Protein AF-A0A314ZTM0-F1 (afdb_monomer_lite)

Organism: NCBI:txid51203

Secondary structure (DSSP, 8-state):
-PPPPHHHHHHHHHHHHHHHHHHHHTT--S-HHHHHHHHHHHHHHHHHHH-GGGTGGG--HHHHHHHHHH-THHHHHHHHHTT-HHHHHHH-SS-HHHHHHHHHHHHHT-

Structure (mmCIF, N/CA/C/O backbone):
data_AF-A0A314ZTM0-F1
#
_entry.id   AF-A0A314ZTM0-F1
#
loop_
_atom_site.group_PDB
_atom_site.id
_atom_site.type_symbol
_atom_site.label_atom_id
_atom_site.label_alt_id
_atom_site.label_comp_id
_atom_site.label_asym_id
_atom_site.label_entity_id
_atom_site.label_seq_id
_atom_site.pdbx_PDB_ins_code
_atom_site.Cartn_x
_atom_site.Cartn_y
_atom_site.Cartn_z
_atom_site.occupancy
_atom_site.B_iso_or_equiv
_atom_site.auth_seq_id
_atom_site.auth_comp_id
_atom_site.auth_asym_id
_atom_site.auth_atom_id
_atom_site.pdbx_PDB_model_num
ATOM 1 N N . MET A 1 1 ? -18.804 -13.860 -11.214 1.00 49.44 1 MET A N 1
ATOM 2 C CA . MET A 1 1 ? -17.508 -13.270 -10.814 1.00 49.44 1 MET A CA 1
ATOM 3 C C . MET A 1 1 ? -17.728 -12.593 -9.469 1.00 49.44 1 MET A C 1
ATOM 5 O O . MET A 1 1 ? -18.666 -11.812 -9.384 1.00 49.44 1 MET A O 1
ATOM 9 N N . ALA A 1 2 ? -16.984 -12.949 -8.419 1.00 80.19 2 ALA A N 1
ATOM 10 C CA . ALA A 1 2 ? -17.135 -12.305 -7.111 1.00 80.19 2 ALA A CA 1
ATOM 11 C C . ALA A 1 2 ? -16.335 -10.994 -7.091 1.00 80.19 2 ALA A C 1
ATOM 13 O O . ALA A 1 2 ? -15.180 -10.976 -7.516 1.00 80.19 2 ALA A O 1
ATOM 14 N N . VAL A 1 3 ? -16.955 -9.905 -6.639 1.00 85.88 3 VAL A N 1
ATOM 15 C CA . VAL A 1 3 ? -16.266 -8.625 -6.422 1.00 85.88 3 VAL A CA 1
ATOM 16 C C . VAL A 1 3 ? -15.410 -8.771 -5.156 1.00 85.88 3 VAL A C 1
ATOM 18 O O . VAL A 1 3 ? -15.948 -9.205 -4.136 1.00 85.88 3 VAL A O 1
ATOM 21 N N . PRO A 1 4 ? -14.096 -8.477 -5.194 1.00 90.88 4 PRO A N 1
ATOM 22 C CA . PRO A 1 4 ? -13.244 -8.622 -4.019 1.00 90.88 4 PRO A CA 1
ATOM 23 C C . PRO A 1 4 ? -13.630 -7.609 -2.938 1.00 90.88 4 PRO A C 1
ATOM 25 O O . PRO A 1 4 ? -13.977 -6.468 -3.243 1.00 90.88 4 PRO A O 1
ATOM 28 N N . ASN A 1 5 ? -13.511 -8.010 -1.671 1.00 92.69 5 ASN A N 1
ATOM 29 C CA . ASN A 1 5 ? -13.602 -7.066 -0.560 1.00 92.69 5 ASN A CA 1
ATOM 30 C C . ASN A 1 5 ? -12.392 -6.108 -0.550 1.00 92.69 5 ASN A C 1
ATOM 32 O O . ASN A 1 5 ? -11.369 -6.334 -1.211 1.00 92.69 5 ASN A O 1
ATOM 36 N N . ARG A 1 6 ? -12.505 -5.025 0.224 1.00 95.00 6 ARG A N 1
ATOM 37 C CA . ARG A 1 6 ? -11.501 -3.954 0.285 1.00 95.00 6 ARG A CA 1
ATOM 38 C C . ARG A 1 6 ? -10.139 -4.460 0.773 1.00 95.00 6 ARG A C 1
ATOM 40 O O . ARG A 1 6 ? -9.119 -4.112 0.186 1.00 95.00 6 ARG A O 1
ATOM 47 N N . ALA A 1 7 ? -10.126 -5.349 1.768 1.00 96.06 7 ALA A N 1
ATOM 48 C CA . ALA A 1 7 ? -8.904 -5.980 2.269 1.00 96.06 7 ALA A CA 1
ATOM 49 C C . ALA A 1 7 ? -8.178 -6.796 1.182 1.00 96.06 7 ALA A C 1
ATOM 51 O O . ALA A 1 7 ? -6.965 -6.675 1.017 1.00 96.06 7 ALA A O 1
ATOM 52 N N . THR A 1 8 ? -8.910 -7.576 0.382 1.00 95.75 8 THR A N 1
ATOM 53 C CA . THR A 1 8 ? -8.332 -8.330 -0.743 1.00 95.75 8 THR A CA 1
ATOM 54 C C . THR A 1 8 ? -7.766 -7.382 -1.795 1.00 95.75 8 THR A C 1
ATOM 56 O O . THR A 1 8 ? -6.672 -7.613 -2.306 1.00 95.75 8 THR A O 1
ATOM 59 N N . LEU A 1 9 ? -8.471 -6.289 -2.100 1.00 96.56 9 LEU A N 1
ATOM 60 C CA . LEU A 1 9 ? -7.985 -5.297 -3.057 1.00 96.56 9 LEU A CA 1
ATOM 61 C C . LEU A 1 9 ? -6.691 -4.619 -2.576 1.00 96.56 9 LEU A C 1
ATOM 63 O O . LEU A 1 9 ? -5.767 -4.462 -3.374 1.00 96.56 9 LEU A O 1
ATOM 67 N N . ILE A 1 10 ? -6.588 -4.304 -1.280 1.00 97.81 10 ILE A N 1
ATOM 68 C CA . ILE A 1 10 ? -5.351 -3.813 -0.653 1.00 97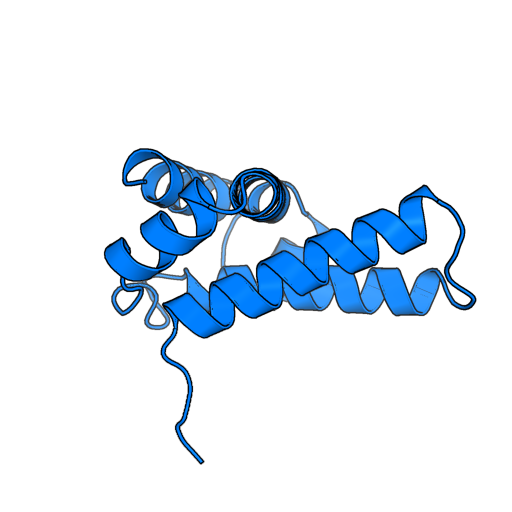.81 10 ILE A CA 1
ATOM 69 C C . ILE A 1 10 ? -4.217 -4.824 -0.858 1.00 97.81 10 ILE A C 1
ATOM 71 O O . ILE A 1 10 ? -3.166 -4.454 -1.372 1.00 97.81 10 ILE A O 1
ATOM 75 N N . VAL A 1 11 ? -4.425 -6.109 -0.552 1.00 97.94 11 VAL A N 1
ATOM 76 C CA . VAL A 1 11 ? -3.390 -7.149 -0.732 1.00 97.94 11 VAL A CA 1
ATOM 77 C C . VAL A 1 11 ? -2.903 -7.225 -2.182 1.00 97.94 11 VAL A C 1
ATOM 79 O O . VAL A 1 11 ? -1.696 -7.273 -2.430 1.00 97.94 11 VAL A O 1
ATOM 82 N N . LEU A 1 12 ? -3.822 -7.189 -3.151 1.00 97.62 12 LEU A N 1
ATOM 83 C CA . LEU A 1 12 ? -3.474 -7.213 -4.575 1.00 97.62 12 LEU A CA 1
ATOM 84 C C . LEU A 1 12 ? -2.633 -5.993 -4.975 1.00 97.62 12 LEU A C 1
ATOM 86 O O . LEU A 1 12 ? -1.663 -6.127 -5.722 1.00 97.62 12 LEU A O 1
ATOM 90 N N . LYS A 1 13 ? -2.975 -4.813 -4.454 1.00 98.25 13 LYS A N 1
ATOM 91 C CA . LYS A 1 13 ? -2.241 -3.570 -4.703 1.00 98.25 13 LYS A CA 1
ATOM 92 C C . LYS A 1 13 ? -0.861 -3.561 -4.050 1.00 98.25 13 LYS A C 1
ATOM 94 O O . LYS A 1 13 ? 0.107 -3.206 -4.717 1.00 98.25 13 LYS A O 1
ATOM 99 N N . LEU A 1 14 ? -0.739 -4.046 -2.817 1.00 98.50 14 LEU A N 1
ATOM 100 C CA . LEU A 1 14 ? 0.545 -4.195 -2.125 1.00 98.50 14 LEU A CA 1
ATOM 101 C C . LEU A 1 14 ? 1.483 -5.159 -2.863 1.00 98.50 14 LEU A C 1
ATOM 103 O O . LEU A 1 14 ? 2.660 -4.857 -3.047 1.00 98.50 14 LEU A O 1
ATOM 107 N N . LYS A 1 15 ? 0.964 -6.280 -3.382 1.00 98.38 15 LYS A N 1
ATOM 108 C CA . LYS A 1 15 ? 1.755 -7.170 -4.245 1.00 98.38 15 LYS A CA 1
ATOM 109 C C . LYS A 1 15 ? 2.231 -6.459 -5.513 1.00 98.38 15 LYS A C 1
ATOM 111 O O . LYS A 1 15 ? 3.378 -6.631 -5.920 1.00 98.38 15 LYS A O 1
ATOM 116 N N . ALA A 1 16 ? 1.365 -5.656 -6.123 1.00 98.19 16 ALA A N 1
ATOM 117 C CA . ALA A 1 16 ? 1.685 -4.911 -7.332 1.00 98.19 16 ALA A CA 1
ATOM 118 C C . ALA A 1 16 ? 2.742 -3.811 -7.087 1.00 98.19 16 ALA A C 1
ATOM 120 O O . ALA A 1 16 ? 3.587 -3.585 -7.956 1.00 98.19 16 ALA A O 1
ATOM 121 N N . ILE A 1 17 ? 2.725 -3.168 -5.913 1.00 98.38 17 ILE A N 1
ATOM 122 C CA . ILE A 1 17 ? 3.771 -2.248 -5.435 1.00 98.38 17 ILE A CA 1
ATOM 123 C C . ILE A 1 17 ? 5.101 -2.992 -5.314 1.00 98.38 17 ILE A C 1
ATOM 125 O O . ILE A 1 17 ? 6.081 -2.598 -5.947 1.00 98.38 17 ILE A O 1
ATOM 129 N N . TRP A 1 18 ? 5.121 -4.108 -4.578 1.00 98.12 18 TRP A N 1
ATOM 130 C CA . TRP A 1 18 ? 6.329 -4.911 -4.380 1.00 98.12 18 TRP A CA 1
ATOM 131 C C . TRP A 1 18 ? 6.950 -5.354 -5.711 1.00 98.12 18 TRP A C 1
ATOM 133 O O . TRP A 1 18 ? 8.144 -5.169 -5.947 1.00 98.12 18 TRP A O 1
ATOM 143 N N . ASP A 1 19 ? 6.128 -5.871 -6.627 1.00 97.56 19 ASP A N 1
ATOM 144 C CA . ASP A 1 19 ? 6.571 -6.325 -7.945 1.00 97.56 19 ASP A CA 1
ATOM 145 C C . ASP A 1 19 ? 7.188 -5.206 -8.787 1.00 97.56 19 ASP A C 1
ATOM 147 O O . ASP A 1 19 ? 8.188 -5.425 -9.476 1.00 97.56 19 ASP A O 1
ATOM 151 N N . ARG A 1 20 ? 6.592 -4.009 -8.753 1.00 96.69 20 ARG A N 1
ATOM 152 C CA . ARG A 1 20 ? 7.106 -2.845 -9.483 1.00 96.69 20 ARG A CA 1
ATOM 153 C C . ARG A 1 20 ? 8.397 -2.334 -8.883 1.00 96.69 20 ARG A C 1
ATOM 155 O O . ARG A 1 20 ? 9.359 -2.167 -9.628 1.00 96.69 20 ARG A O 1
ATOM 162 N N . ASN A 1 21 ? 8.447 -2.180 -7.562 1.00 95.75 21 ASN A N 1
ATOM 163 C CA . ASN A 1 21 ? 9.665 -1.805 -6.852 1.00 95.75 21 ASN A CA 1
ATOM 164 C C . ASN A 1 21 ? 10.803 -2.775 -7.175 1.00 95.75 21 ASN A C 1
ATOM 166 O O . ASN A 1 21 ? 11.900 -2.339 -7.511 1.00 95.75 21 ASN A O 1
ATOM 170 N N . ASN A 1 22 ? 10.528 -4.081 -7.182 1.00 95.69 22 ASN A N 1
ATOM 171 C CA . ASN A 1 22 ? 11.515 -5.095 -7.531 1.00 95.69 22 ASN A CA 1
ATOM 172 C C . ASN A 1 22 ? 11.985 -4.999 -8.998 1.00 95.69 22 ASN A C 1
ATOM 174 O O . ASN A 1 22 ? 13.174 -5.139 -9.280 1.00 95.69 22 ASN A O 1
ATOM 178 N N . ARG A 1 23 ? 11.084 -4.733 -9.957 1.00 95.75 23 ARG A N 1
ATOM 179 C CA . ARG A 1 23 ? 11.478 -4.538 -11.367 1.00 95.75 23 ARG A CA 1
ATOM 180 C C . ARG A 1 23 ? 12.291 -3.263 -11.580 1.00 95.75 23 ARG A C 1
ATOM 182 O O . ARG A 1 23 ? 13.254 -3.294 -12.348 1.00 95.75 23 ARG A O 1
ATOM 189 N N . ILE A 1 24 ? 11.912 -2.168 -10.923 1.00 94.31 24 ILE A N 1
ATOM 190 C CA . ILE A 1 24 ? 12.606 -0.878 -11.005 1.00 94.31 24 ILE A CA 1
ATOM 191 C C . ILE A 1 24 ? 13.999 -0.995 -10.375 1.00 94.31 24 ILE A C 1
ATOM 193 O O . ILE A 1 24 ? 14.989 -0.681 -11.037 1.00 94.31 24 ILE A O 1
ATOM 197 N N . SER A 1 25 ? 14.099 -1.512 -9.146 1.00 93.50 25 SER A N 1
ATOM 198 C CA . SER A 1 25 ? 15.367 -1.608 -8.410 1.00 93.50 25 SER A CA 1
ATOM 199 C C . SER A 1 25 ? 16.384 -2.511 -9.108 1.00 93.50 25 SER A C 1
ATOM 201 O O . SER A 1 25 ? 17.569 -2.187 -9.168 1.00 93.50 25 SER A O 1
ATOM 203 N N . GLN A 1 26 ? 15.921 -3.603 -9.719 1.00 94.06 26 GLN A N 1
ATOM 204 C CA . GLN A 1 26 ? 16.775 -4.528 -10.464 1.00 94.06 26 GLN A CA 1
ATOM 205 C C . GLN A 1 26 ? 17.040 -4.092 -11.913 1.00 94.06 26 GLN A C 1
ATOM 207 O O . GLN A 1 26 ? 17.687 -4.834 -12.651 1.00 94.06 26 GLN A O 1
ATOM 212 N N . ARG A 1 27 ? 16.535 -2.926 -12.349 1.00 88.88 27 ARG A N 1
ATOM 213 C CA . ARG A 1 27 ? 16.616 -2.439 -13.742 1.00 88.88 27 ARG A CA 1
ATOM 214 C C . ARG A 1 27 ? 16.110 -3.462 -14.770 1.00 88.88 27 ARG A C 1
ATOM 216 O O . ARG A 1 27 ? 16.629 -3.559 -15.877 1.00 88.88 27 ARG A O 1
ATOM 223 N N . LYS A 1 28 ? 15.084 -4.230 -14.396 1.00 91.31 28 LYS A N 1
ATOM 224 C CA . LYS A 1 28 ? 14.448 -5.259 -15.240 1.00 91.31 28 LYS A CA 1
ATOM 225 C C . LYS A 1 28 ? 13.211 -4.749 -15.981 1.00 91.31 28 LYS A C 1
ATOM 227 O O . LYS A 1 28 ? 12.549 -5.523 -16.665 1.00 91.31 28 LYS A O 1
ATOM 232 N N . SER A 1 29 ? 12.870 -3.471 -15.827 1.00 87.75 29 SER A N 1
ATOM 233 C CA . SER A 1 29 ? 11.788 -2.840 -16.582 1.00 87.75 29 SER A CA 1
ATOM 234 C C . SER A 1 29 ? 12.288 -2.285 -17.915 1.00 87.75 29 SER A C 1
ATOM 236 O O . SER A 1 29 ? 13.281 -1.562 -17.953 1.00 87.75 29 SER A O 1
ATOM 238 N N . TYR A 1 30 ? 11.544 -2.555 -18.990 1.00 85.88 30 TYR A N 1
ATOM 239 C CA . TYR A 1 30 ? 11.746 -1.944 -20.309 1.00 85.88 30 TYR A CA 1
ATOM 240 C C . TYR A 1 30 ? 11.211 -0.503 -20.400 1.00 85.88 30 TYR A C 1
ATOM 242 O O . TYR A 1 30 ? 11.477 0.187 -21.378 1.00 85.88 30 TYR A O 1
ATOM 250 N N . GLY A 1 31 ? 10.459 -0.043 -19.394 1.00 92.50 31 GLY A N 1
ATOM 251 C CA . GLY A 1 31 ? 9.851 1.285 -19.348 1.00 92.50 31 GLY A CA 1
ATOM 252 C C . GLY A 1 31 ? 9.774 1.794 -17.914 1.00 92.50 31 GLY A C 1
ATOM 253 O O . GLY A 1 31 ? 8.731 1.685 -17.270 1.00 92.50 31 GLY A O 1
ATOM 254 N N . ILE A 1 32 ? 10.891 2.322 -17.405 1.00 91.56 32 ILE A N 1
ATOM 255 C CA . ILE A 1 32 ? 11.007 2.788 -16.013 1.00 91.56 32 ILE A CA 1
ATOM 256 C C . ILE A 1 32 ? 9.992 3.892 -15.719 1.00 91.56 32 ILE A C 1
ATOM 258 O O . ILE A 1 32 ? 9.285 3.801 -14.725 1.00 91.56 32 ILE A O 1
ATOM 262 N N . GLU A 1 33 ? 9.858 4.880 -16.602 1.00 93.06 33 GLU A N 1
ATOM 263 C CA . GLU A 1 33 ? 8.914 5.990 -16.423 1.00 93.06 33 GLU A CA 1
ATOM 264 C C . GLU A 1 33 ? 7.462 5.500 -16.298 1.00 93.06 33 GLU A C 1
ATOM 266 O O . GLU A 1 33 ? 6.727 5.908 -15.398 1.00 93.06 33 GLU A O 1
ATOM 271 N N . TRP A 1 34 ? 7.064 4.551 -17.152 1.00 93.94 34 TRP A N 1
ATOM 272 C CA . TRP A 1 34 ? 5.737 3.946 -17.087 1.00 93.94 34 TRP A CA 1
ATOM 273 C C . TRP A 1 34 ? 5.530 3.159 -15.788 1.00 93.94 34 TRP A C 1
ATOM 275 O O . TRP A 1 34 ? 4.479 3.292 -15.158 1.00 93.94 34 TRP A O 1
ATOM 285 N N . GLU A 1 35 ? 6.520 2.367 -15.360 1.00 94.62 35 GLU A N 1
ATOM 286 C CA . GLU A 1 35 ? 6.445 1.631 -14.092 1.00 94.62 35 GLU A CA 1
ATOM 287 C C . GLU A 1 35 ? 6.361 2.576 -12.891 1.00 94.62 35 GLU A C 1
ATOM 289 O O . GLU A 1 35 ? 5.512 2.358 -12.029 1.00 94.62 35 GLU A O 1
ATOM 294 N N . SER A 1 36 ? 7.158 3.648 -12.852 1.00 94.56 36 SER A N 1
ATOM 295 C CA . SER A 1 36 ? 7.104 4.665 -11.796 1.00 94.56 36 SER A CA 1
ATOM 296 C C . SER A 1 36 ? 5.738 5.354 -11.753 1.00 94.56 36 SER A C 1
ATOM 298 O O . SER A 1 36 ? 5.120 5.457 -10.695 1.00 94.56 36 SER A O 1
ATOM 300 N N . GLY A 1 37 ? 5.181 5.725 -12.910 1.00 96.19 37 GLY A N 1
ATOM 301 C CA . GLY A 1 37 ? 3.844 6.318 -12.985 1.00 96.19 37 GLY A CA 1
ATOM 302 C C . GLY A 1 37 ? 2.723 5.374 -12.521 1.00 96.19 37 GLY A C 1
ATOM 303 O O . GLY A 1 3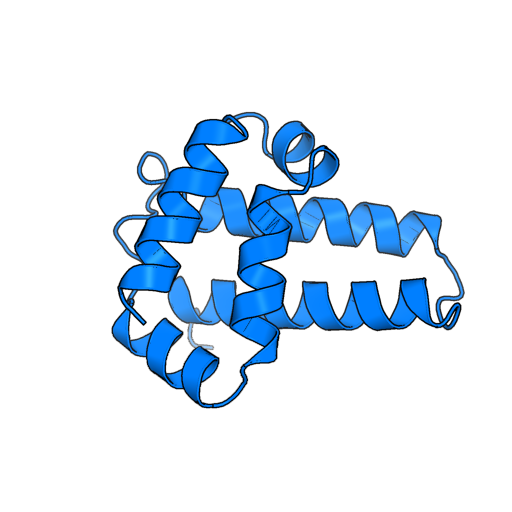7 ? 1.715 5.831 -11.957 1.00 96.19 37 GLY A O 1
ATOM 304 N N . LYS A 1 38 ? 2.880 4.058 -12.739 1.00 96.81 38 LYS A N 1
ATOM 305 C CA . LYS A 1 38 ? 1.975 3.023 -12.209 1.00 96.81 38 LYS A CA 1
ATOM 306 C C . LYS A 1 38 ? 2.171 2.803 -10.716 1.00 96.81 38 LYS A C 1
ATOM 308 O O . LYS A 1 38 ? 1.172 2.702 -10.016 1.00 96.81 38 LYS A O 1
ATOM 313 N N . LEU A 1 39 ? 3.409 2.793 -10.239 1.00 97.44 39 LEU A N 1
ATOM 314 C CA . LEU A 1 39 ? 3.737 2.678 -8.825 1.00 97.44 39 LEU A CA 1
ATOM 315 C C . LEU A 1 39 ? 3.096 3.818 -8.018 1.00 97.44 39 LEU A C 1
ATOM 317 O O . LEU A 1 39 ? 2.358 3.544 -7.077 1.00 97.44 39 LEU A O 1
ATOM 321 N N . ALA A 1 40 ? 3.246 5.068 -8.468 1.00 97.75 40 ALA A N 1
ATOM 322 C CA . ALA A 1 40 ? 2.563 6.222 -7.879 1.00 97.75 40 ALA A CA 1
ATOM 323 C C . ALA A 1 40 ? 1.034 6.047 -7.853 1.00 97.75 40 ALA A C 1
ATOM 325 O O . ALA A 1 40 ? 0.364 6.413 -6.889 1.00 97.75 40 ALA A O 1
ATOM 326 N N . LYS A 1 41 ? 0.455 5.453 -8.909 1.00 98.12 41 LYS A N 1
ATOM 327 C CA . LYS A 1 41 ? -0.984 5.153 -8.949 1.00 98.12 41 LYS A CA 1
ATOM 328 C C . LYS A 1 41 ? -1.374 4.099 -7.912 1.00 98.12 41 LYS A C 1
ATOM 330 O O . LYS A 1 41 ? -2.407 4.257 -7.277 1.00 98.12 41 LYS A O 1
ATOM 335 N N . ASP A 1 42 ? -0.591 3.040 -7.745 1.00 98.50 42 ASP A N 1
ATOM 336 C CA . ASP A 1 42 ? -0.917 2.007 -6.763 1.00 98.50 42 ASP A CA 1
ATOM 337 C C . ASP A 1 42 ? -0.782 2.515 -5.325 1.00 98.50 42 ASP A C 1
ATOM 339 O O . ASP A 1 42 ? -1.616 2.156 -4.497 1.00 98.50 42 ASP A O 1
ATOM 343 N N . TYR A 1 43 ? 0.180 3.401 -5.041 1.00 98.50 43 TYR A N 1
ATOM 344 C CA . TYR A 1 43 ? 0.231 4.107 -3.759 1.00 98.50 43 TYR A CA 1
ATOM 345 C C . TYR A 1 43 ? -1.038 4.932 -3.521 1.00 98.50 43 TYR A C 1
ATOM 347 O O . TYR A 1 43 ? -1.686 4.765 -2.489 1.00 98.50 43 TYR A O 1
ATOM 355 N N . ALA A 1 44 ? -1.454 5.741 -4.500 1.00 98.44 44 ALA A N 1
ATOM 356 C CA . ALA A 1 44 ? -2.689 6.518 -4.404 1.00 98.44 44 ALA A CA 1
ATOM 357 C C . ALA A 1 44 ? -3.939 5.635 -4.226 1.00 98.44 44 ALA A C 1
ATOM 359 O O . ALA A 1 44 ? -4.827 5.968 -3.442 1.00 98.44 44 ALA A O 1
ATOM 360 N N . ASP A 1 45 ? -3.999 4.488 -4.909 1.00 98.25 45 ASP A N 1
ATOM 361 C CA . ASP A 1 45 ? -5.095 3.529 -4.767 1.00 98.25 45 ASP A CA 1
ATOM 362 C C . ASP A 1 45 ? -5.137 2.940 -3.341 1.00 98.25 45 ASP A C 1
ATOM 364 O O . ASP A 1 45 ? -6.222 2.805 -2.781 1.00 98.25 45 ASP A O 1
ATOM 368 N N . ILE A 1 46 ? -3.991 2.626 -2.715 1.00 98.44 46 ILE A N 1
ATOM 369 C CA . ILE A 1 46 ? -3.962 2.196 -1.303 1.00 98.44 46 ILE A CA 1
ATOM 370 C C . ILE A 1 46 ? -4.463 3.311 -0.384 1.00 98.44 46 ILE A C 1
ATOM 372 O O . ILE A 1 46 ? -5.308 3.035 0.466 1.00 98.44 46 ILE A O 1
ATOM 376 N N . LEU A 1 47 ? -3.995 4.552 -0.567 1.00 98.38 47 LEU A N 1
ATOM 377 C CA . LEU A 1 47 ? -4.444 5.697 0.236 1.00 98.38 47 LEU A CA 1
ATOM 378 C C . LEU A 1 47 ? -5.966 5.872 0.157 1.00 98.38 47 LEU A C 1
ATOM 380 O O . LEU A 1 47 ? -6.621 6.010 1.186 1.00 98.38 47 LEU A O 1
ATOM 384 N N . ALA A 1 48 ? -6.547 5.759 -1.040 1.00 97.75 48 ALA A N 1
ATOM 385 C CA . ALA A 1 48 ? -7.995 5.792 -1.236 1.00 97.75 48 ALA A CA 1
ATOM 386 C C . ALA A 1 48 ? -8.728 4.640 -0.525 1.00 97.75 48 ALA A C 1
ATOM 388 O O . ALA A 1 48 ? -9.841 4.814 -0.023 1.00 97.75 48 ALA A O 1
ATOM 389 N N . LEU A 1 49 ? -8.119 3.451 -0.477 1.00 97.56 49 LEU A N 1
ATOM 390 C CA . LEU A 1 49 ? -8.706 2.277 0.170 1.00 97.56 49 LEU A CA 1
ATOM 391 C C . LEU A 1 49 ? -8.652 2.355 1.699 1.00 97.56 49 LEU A C 1
ATOM 393 O O . LEU A 1 49 ? -9.539 1.803 2.342 1.00 97.56 49 LEU A O 1
ATOM 397 N N . ILE A 1 50 ? -7.668 3.032 2.287 1.00 97.00 50 ILE A N 1
ATOM 398 C CA . ILE A 1 50 ? -7.540 3.162 3.750 1.00 97.00 50 ILE A CA 1
ATOM 399 C C . ILE A 1 50 ? -8.110 4.475 4.300 1.00 97.00 50 ILE A C 1
ATOM 401 O O . ILE A 1 50 ? -8.197 4.646 5.512 1.00 97.00 50 ILE A O 1
ATOM 405 N N . ASP A 1 51 ? -8.517 5.404 3.435 1.00 96.69 51 ASP A N 1
ATOM 406 C CA . ASP A 1 51 ? -9.097 6.677 3.849 1.00 96.69 51 ASP A CA 1
ATOM 407 C C . ASP A 1 51 ? -10.443 6.484 4.563 1.00 96.69 51 ASP A C 1
ATOM 409 O O . ASP A 1 51 ? -11.448 6.098 3.958 1.00 96.69 51 ASP A O 1
ATOM 413 N N . LEU A 1 52 ? -10.473 6.807 5.857 1.00 92.75 52 LEU A N 1
ATOM 414 C CA . LEU A 1 52 ? -11.648 6.686 6.721 1.00 92.75 52 LEU A CA 1
ATOM 415 C C . LEU A 1 52 ? -12.838 7.527 6.232 1.00 92.75 52 LEU A C 1
ATOM 417 O O . LEU A 1 52 ? -13.983 7.122 6.426 1.00 92.75 52 LEU A O 1
ATOM 421 N N . ASN A 1 53 ? -12.585 8.644 5.540 1.00 93.88 53 ASN A N 1
ATOM 422 C CA . ASN A 1 53 ? -13.634 9.483 4.954 1.00 93.88 53 ASN A CA 1
ATOM 423 C C . ASN A 1 53 ? -14.198 8.903 3.646 1.00 93.88 53 ASN A C 1
ATOM 425 O O . ASN A 1 53 ? -15.237 9.353 3.170 1.00 93.88 53 ASN A O 1
ATOM 429 N N . ASN A 1 54 ? -13.527 7.907 3.058 1.00 92.19 54 ASN A N 1
ATOM 430 C CA . ASN A 1 54 ? -13.870 7.297 1.771 1.00 92.19 54 ASN A CA 1
ATOM 431 C C . ASN A 1 54 ? -14.003 5.760 1.879 1.00 92.19 54 ASN A C 1
ATOM 433 O O . ASN A 1 54 ? -13.598 5.003 0.989 1.00 92.19 54 ASN A O 1
ATOM 437 N N . GLY A 1 55 ? -14.600 5.283 2.977 1.00 86.94 55 GLY A N 1
ATOM 438 C CA . GLY A 1 55 ? -14.931 3.866 3.193 1.00 86.94 55 GLY A CA 1
ATOM 439 C C . GLY A 1 55 ? -13.790 3.009 3.752 1.00 86.94 55 GLY A C 1
ATOM 440 O O . GLY A 1 55 ? -13.878 1.785 3.730 1.00 86.94 55 GLY A O 1
ATOM 441 N N . GLY A 1 56 ? -12.712 3.617 4.254 1.00 90.81 56 GLY A N 1
ATOM 442 C CA . GLY A 1 56 ? -11.602 2.907 4.904 1.00 90.81 56 GLY A CA 1
ATOM 443 C C . GLY A 1 56 ? -12.012 2.116 6.150 1.00 90.81 56 GLY A C 1
ATOM 444 O O . GLY A 1 56 ? -11.339 1.158 6.513 1.00 90.81 56 GLY A O 1
ATOM 445 N N . ASN A 1 57 ? -13.158 2.445 6.755 1.00 90.88 57 ASN A N 1
ATOM 446 C CA . ASN A 1 57 ? -13.738 1.674 7.859 1.00 90.88 57 ASN A CA 1
ATOM 447 C C . ASN A 1 57 ? -14.179 0.254 7.446 1.00 90.88 57 ASN A C 1
ATOM 449 O O . ASN A 1 57 ? -14.295 -0.613 8.307 1.00 90.88 57 ASN A O 1
ATOM 453 N 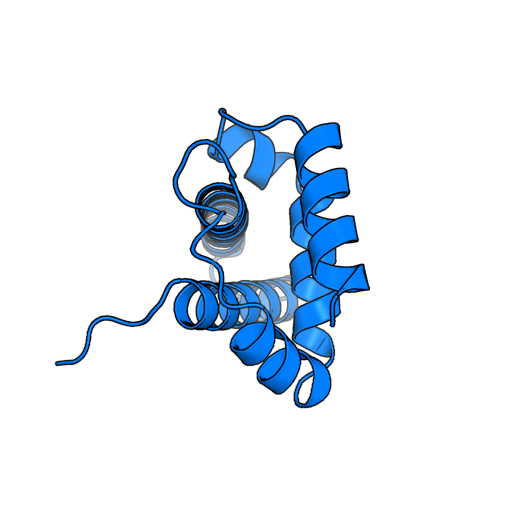N . ASP A 1 58 ? -14.369 -0.010 6.147 1.00 92.56 58 ASP A N 1
ATOM 454 C CA . ASP A 1 58 ? -14.776 -1.324 5.621 1.00 92.56 58 ASP A CA 1
ATOM 455 C C . ASP A 1 58 ? -13.583 -2.281 5.416 1.00 92.56 58 ASP A C 1
ATOM 457 O O . ASP A 1 58 ? -13.702 -3.341 4.792 1.00 92.56 58 ASP A O 1
ATOM 461 N N . VAL A 1 59 ? -12.388 -1.898 5.872 1.00 95.06 59 VAL A N 1
ATOM 462 C CA . VAL A 1 59 ? -11.190 -2.731 5.767 1.00 95.06 59 VAL A CA 1
ATOM 463 C C . VAL A 1 59 ? -11.231 -3.840 6.819 1.00 95.06 59 VAL A C 1
ATOM 465 O O . VAL A 1 59 ? -11.028 -3.621 8.011 1.00 95.06 59 VAL A O 1
ATOM 468 N N . GLU A 1 60 ? -11.434 -5.073 6.360 1.00 95.69 60 GLU A N 1
ATOM 469 C CA . GLU A 1 60 ? -11.398 -6.267 7.207 1.00 95.69 60 GLU A CA 1
ATOM 470 C C . GLU A 1 60 ? -9.960 -6.596 7.657 1.00 95.69 60 GLU A C 1
ATOM 472 O O . GLU A 1 60 ? -9.207 -7.290 6.965 1.00 95.69 60 GLU A O 1
ATOM 477 N N . ILE A 1 61 ? -9.579 -6.118 8.846 1.00 95.31 61 ILE A N 1
ATOM 478 C CA . ILE A 1 61 ? -8.233 -6.303 9.420 1.00 95.31 61 ILE A CA 1
ATOM 479 C C . ILE A 1 61 ? -7.855 -7.783 9.568 1.00 95.31 61 ILE A C 1
ATOM 481 O O . ILE A 1 61 ? -6.709 -8.146 9.321 1.00 95.31 61 ILE A O 1
ATOM 485 N N . SER A 1 62 ? -8.805 -8.665 9.888 1.00 95.12 62 SER A N 1
ATOM 486 C CA . SER A 1 62 ? -8.556 -10.112 10.000 1.00 95.12 62 SER A CA 1
ATOM 487 C C . SER A 1 62 ? -8.061 -10.730 8.685 1.00 95.12 62 SER A C 1
ATOM 489 O O . SER A 1 62 ? -7.168 -11.582 8.686 1.00 95.12 62 SER A O 1
ATOM 491 N N . VAL A 1 63 ? -8.598 -10.272 7.549 1.00 95.38 63 VAL A N 1
ATOM 492 C CA . VAL A 1 63 ? -8.179 -10.707 6.213 1.00 95.38 63 VAL A CA 1
ATOM 493 C C . VAL A 1 63 ? -6.788 -10.163 5.897 1.00 95.38 63 VAL A C 1
ATOM 495 O O . VAL A 1 63 ? -5.924 -10.934 5.475 1.00 95.38 63 VAL A O 1
ATOM 498 N N . LEU A 1 64 ? -6.543 -8.869 6.145 1.00 95.88 64 LEU A N 1
ATOM 499 C CA . LEU A 1 64 ? -5.214 -8.274 5.962 1.00 95.88 64 LEU A CA 1
ATOM 500 C C . LEU A 1 64 ? -4.159 -8.996 6.798 1.00 95.88 64 LEU A C 1
ATOM 502 O O . LEU A 1 64 ? -3.117 -9.381 6.266 1.00 95.88 64 LEU A O 1
ATOM 506 N N . GLY A 1 65 ? -4.450 -9.239 8.076 1.00 96.25 65 GLY A N 1
ATOM 50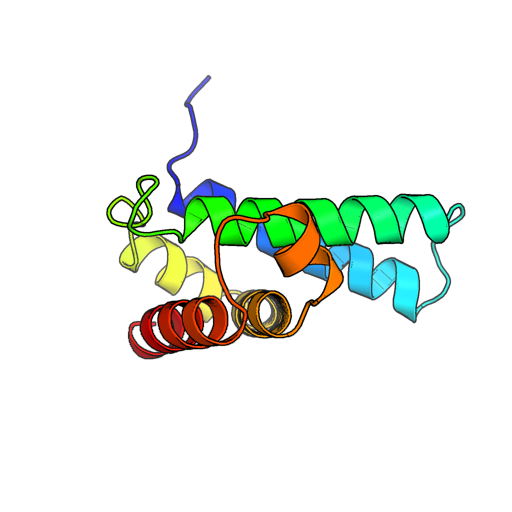7 C CA . GLY A 1 65 ? -3.504 -9.847 8.994 1.00 96.25 65 GLY A CA 1
ATOM 508 C C . GLY A 1 65 ? -3.131 -11.272 8.613 1.00 96.25 65 GLY A C 1
ATOM 509 O O . GLY A 1 65 ? -1.950 -11.617 8.614 1.00 96.25 65 GLY A O 1
ATOM 510 N N . LYS A 1 66 ? -4.100 -12.073 8.150 1.00 96.94 66 LYS A N 1
ATOM 511 C CA . LYS A 1 66 ? -3.825 -13.407 7.598 1.00 96.94 66 LYS A CA 1
ATOM 512 C C . LYS A 1 66 ? -2.793 -13.353 6.467 1.00 96.94 66 LYS A C 1
ATOM 514 O O . LYS A 1 66 ? -1.829 -14.122 6.478 1.00 96.94 66 LYS A O 1
ATOM 519 N N . PHE A 1 67 ? -2.977 -12.463 5.491 1.00 97.12 67 PHE A N 1
ATOM 520 C CA . PHE A 1 67 ? -2.061 -12.363 4.353 1.00 97.12 67 PHE A CA 1
ATOM 521 C C . PHE A 1 67 ? -0.710 -11.770 4.744 1.00 97.12 67 PHE A C 1
ATOM 523 O O . PHE A 1 67 ? 0.312 -12.309 4.335 1.00 97.12 67 PHE A O 1
ATOM 530 N N . MET A 1 68 ? -0.677 -10.715 5.555 1.00 96.38 68 MET A N 1
ATOM 531 C CA . MET A 1 68 ? 0.570 -10.057 5.957 1.00 96.38 68 MET A CA 1
ATOM 532 C C . MET A 1 68 ? 1.440 -10.920 6.876 1.00 96.38 68 MET A C 1
ATOM 534 O O . MET A 1 68 ? 2.663 -10.853 6.784 1.00 96.38 68 MET A O 1
ATOM 538 N N . ASN A 1 69 ? 0.838 -11.763 7.719 1.00 95.19 69 ASN A N 1
ATOM 539 C CA . ASN A 1 69 ? 1.585 -12.726 8.533 1.00 95.19 69 ASN A CA 1
ATOM 540 C C . ASN A 1 69 ? 2.100 -13.910 7.697 1.00 95.19 69 ASN A C 1
ATOM 542 O O . ASN A 1 69 ? 3.132 -14.488 8.022 1.00 95.19 69 ASN A O 1
ATOM 546 N N . THR A 1 70 ? 1.424 -14.239 6.590 1.00 97.38 70 THR A N 1
ATOM 547 C CA . THR A 1 70 ? 1.899 -15.251 5.628 1.00 97.38 70 THR A CA 1
ATOM 548 C C . THR A 1 70 ? 2.984 -14.693 4.697 1.00 97.38 70 THR A C 1
ATOM 550 O O . THR A 1 70 ? 3.913 -15.404 4.320 1.00 97.38 70 THR A O 1
ATOM 553 N N . TYR A 1 71 ? 2.874 -13.418 4.321 1.00 97.50 71 TYR A N 1
ATOM 554 C CA . TYR A 1 71 ? 3.713 -12.752 3.328 1.00 97.50 71 TYR A CA 1
ATOM 555 C C . TYR A 1 71 ? 4.256 -11.422 3.887 1.00 97.50 71 TYR A C 1
ATOM 557 O O . TYR A 1 71 ? 3.677 -10.363 3.624 1.00 97.50 71 TYR A O 1
ATOM 565 N N . PRO A 1 72 ? 5.382 -11.446 4.631 1.00 95.50 72 PRO A N 1
ATOM 566 C CA . PRO A 1 72 ? 5.897 -10.272 5.347 1.00 95.50 72 PRO A CA 1
ATOM 567 C C . PRO A 1 72 ? 6.176 -9.043 4.471 1.00 95.50 72 PRO A C 1
ATOM 569 O O . PRO A 1 72 ? 5.973 -7.917 4.920 1.00 95.50 72 PRO A O 1
ATOM 572 N N . PHE A 1 73 ? 6.537 -9.242 3.196 1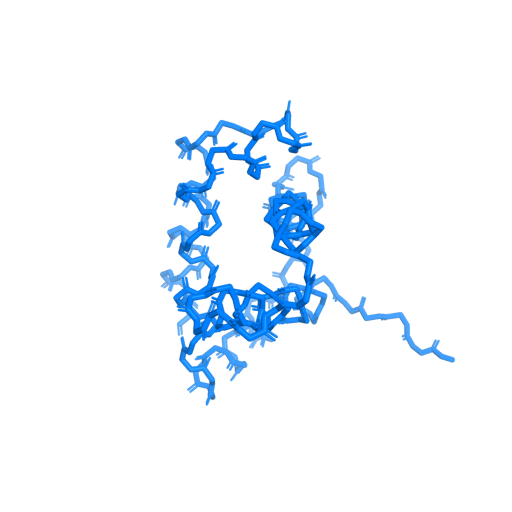.00 96.94 73 PHE A N 1
ATOM 573 C CA . PHE A 1 73 ? 6.779 -8.149 2.242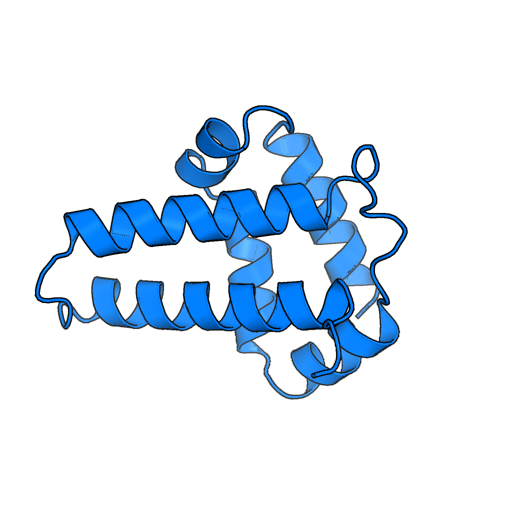 1.00 96.94 73 PHE A CA 1
ATOM 574 C C . PHE A 1 73 ? 5.558 -7.231 2.043 1.00 96.94 73 PHE A C 1
ATOM 576 O O . PHE A 1 73 ? 5.694 -6.096 1.583 1.00 96.94 73 PHE A O 1
ATOM 583 N N . LEU A 1 74 ? 4.349 -7.703 2.370 1.00 98.06 74 LEU A N 1
ATOM 584 C CA . LEU A 1 74 ? 3.139 -6.886 2.320 1.00 98.06 74 LEU A CA 1
ATOM 585 C C . LEU A 1 74 ? 3.146 -5.797 3.402 1.00 98.06 74 LEU A C 1
ATOM 587 O O . LEU A 1 74 ? 2.668 -4.699 3.128 1.00 98.06 74 LEU A O 1
ATOM 591 N N . LYS A 1 75 ? 3.712 -6.061 4.593 1.00 96.81 75 LYS A N 1
ATOM 592 C CA . LYS A 1 75 ? 3.852 -5.044 5.653 1.00 96.81 75 LYS A CA 1
ATOM 593 C C . LYS A 1 75 ? 4.814 -3.941 5.209 1.00 96.81 75 LYS A C 1
ATOM 595 O O . LYS A 1 75 ? 4.490 -2.766 5.329 1.00 96.81 75 LYS A O 1
ATOM 600 N N . GLU A 1 76 ? 5.944 -4.325 4.615 1.00 96.00 76 GLU A N 1
ATOM 601 C CA . GLU A 1 76 ? 6.932 -3.390 4.054 1.00 96.00 76 GLU A CA 1
ATOM 602 C C . GLU A 1 76 ? 6.330 -2.535 2.931 1.00 96.00 76 GLU A C 1
ATOM 604 O O . GLU A 1 76 ? 6.483 -1.317 2.917 1.00 96.00 76 GLU A O 1
ATOM 609 N N . SER A 1 77 ? 5.572 -3.164 2.027 1.00 98.19 77 SER A N 1
ATOM 610 C CA . SER A 1 77 ? 4.898 -2.456 0.932 1.00 98.19 77 SER A CA 1
ATOM 611 C C . SER A 1 77 ? 3.823 -1.493 1.436 1.00 98.19 77 SER A C 1
ATOM 613 O O . SER A 1 77 ? 3.573 -0.474 0.802 1.00 98.19 77 SER A O 1
ATOM 615 N N . LEU A 1 78 ? 3.158 -1.810 2.554 1.00 97.94 78 LEU A N 1
ATOM 616 C CA . LEU A 1 78 ? 2.172 -0.916 3.157 1.00 97.94 78 LEU A CA 1
ATOM 617 C C . LEU A 1 78 ? 2.859 0.266 3.844 1.00 97.94 78 LEU A C 1
ATOM 619 O O . LEU A 1 78 ? 2.400 1.393 3.692 1.00 97.94 78 LEU A O 1
ATOM 623 N N . ALA A 1 79 ? 3.967 0.029 4.550 1.00 96.62 79 ALA A N 1
ATOM 624 C CA . ALA A 1 79 ? 4.756 1.095 5.160 1.00 96.62 79 ALA A CA 1
ATOM 625 C C . ALA A 1 79 ? 5.235 2.111 4.109 1.00 96.62 79 ALA A C 1
ATOM 627 O O . ALA A 1 79 ? 5.048 3.313 4.296 1.00 96.62 79 ALA A O 1
ATOM 628 N N . SER A 1 80 ? 5.727 1.637 2.956 1.00 96.75 80 SER A N 1
ATOM 629 C CA . SER A 1 80 ? 6.224 2.516 1.889 1.00 96.75 80 SER A CA 1
ATOM 630 C C . SER A 1 80 ? 5.141 3.392 1.245 1.00 96.75 80 SER A C 1
ATOM 632 O O . SER A 1 80 ? 5.462 4.406 0.632 1.00 96.75 80 SER A O 1
ATOM 634 N N . VAL A 1 81 ? 3.853 3.045 1.382 1.00 97.38 81 VAL A N 1
ATOM 635 C CA . VAL A 1 81 ? 2.746 3.897 0.908 1.00 97.38 81 VAL A CA 1
ATOM 636 C C . VAL A 1 81 ? 2.729 5.226 1.665 1.00 97.38 81 VAL A C 1
ATOM 638 O O . VAL A 1 81 ? 2.505 6.270 1.060 1.00 97.38 81 VAL A O 1
ATOM 641 N N . GLY A 1 82 ? 2.987 5.200 2.977 1.00 92.56 82 GLY A N 1
ATOM 642 C CA . GLY A 1 82 ? 3.003 6.399 3.819 1.00 92.56 82 GLY A CA 1
ATOM 643 C C . GLY A 1 82 ? 4.231 7.286 3.608 1.00 92.56 82 GLY A C 1
ATOM 644 O O . GLY A 1 82 ? 4.268 8.398 4.122 1.00 92.56 82 GLY A O 1
ATOM 645 N N . GLU A 1 83 ? 5.225 6.795 2.871 1.00 92.88 83 GLU A N 1
ATOM 646 C CA . GLU A 1 83 ? 6.482 7.483 2.556 1.00 92.88 83 GLU A CA 1
ATOM 647 C C . GLU A 1 83 ? 6.518 7.997 1.107 1.00 92.88 83 GLU A C 1
ATOM 649 O O . GLU A 1 83 ? 7.503 8.601 0.693 1.00 92.88 83 GLU A O 1
ATOM 654 N N . SER A 1 84 ? 5.474 7.736 0.312 1.00 94.69 84 SER A N 1
ATOM 655 C CA . SER A 1 84 ? 5.447 8.106 -1.102 1.00 94.69 84 SER A CA 1
ATOM 656 C C . SER A 1 84 ? 4.803 9.470 -1.330 1.00 94.69 84 SER A C 1
ATOM 658 O O . SER A 1 84 ? 3.577 9.573 -1.408 1.00 94.69 84 SER A O 1
ATOM 660 N N . ASP A 1 85 ? 5.638 10.483 -1.560 1.00 95.25 85 ASP A N 1
ATOM 661 C CA . ASP A 1 85 ? 5.197 11.820 -1.982 1.00 95.25 85 ASP A CA 1
ATOM 662 C C . ASP A 1 85 ? 4.350 11.754 -3.262 1.00 95.25 85 ASP A C 1
ATOM 664 O O . ASP A 1 85 ? 3.234 12.269 -3.288 1.00 95.25 85 ASP A O 1
ATOM 668 N N . ASP A 1 86 ? 4.812 11.019 -4.281 1.00 95.88 86 ASP A N 1
ATOM 669 C CA . ASP A 1 86 ? 4.078 10.831 -5.541 1.00 95.88 86 ASP A CA 1
ATOM 670 C C . ASP A 1 86 ? 2.683 10.222 -5.324 1.00 95.88 86 ASP A C 1
ATOM 672 O O . ASP A 1 86 ? 1.715 10.588 -5.991 1.00 95.88 86 ASP A O 1
ATOM 676 N N . GLY A 1 87 ? 2.567 9.249 -4.414 1.00 97.25 87 GLY A N 1
ATOM 677 C CA . GLY A 1 87 ? 1.296 8.614 -4.076 1.00 97.25 87 GLY A CA 1
ATOM 678 C C . GLY A 1 87 ? 0.344 9.572 -3.367 1.00 97.25 87 GLY A C 1
ATOM 679 O O . GLY A 1 87 ? -0.842 9.625 -3.700 1.00 97.25 87 GLY A O 1
ATOM 680 N N . ILE A 1 88 ? 0.875 10.348 -2.420 1.00 97.19 88 ILE A N 1
ATOM 681 C CA . ILE A 1 88 ? 0.144 11.359 -1.651 1.00 97.19 88 ILE A CA 1
ATOM 682 C C . ILE A 1 88 ? -0.358 12.472 -2.569 1.00 97.19 88 ILE A C 1
ATOM 684 O O . ILE A 1 88 ? -1.554 12.771 -2.563 1.00 97.19 88 ILE A O 1
ATOM 688 N N . GLU A 1 89 ? 0.522 13.034 -3.400 1.00 97.44 89 GLU A N 1
ATOM 689 C CA . GLU A 1 89 ? 0.180 14.059 -4.388 1.00 97.44 89 GLU A CA 1
ATOM 690 C C . GLU A 1 89 ? -0.904 13.545 -5.339 1.00 97.44 89 GLU A C 1
ATOM 692 O O . GLU A 1 89 ? -1.917 14.206 -5.571 1.00 97.44 89 GLU A O 1
ATOM 697 N N . LYS A 1 90 ? -0.738 12.317 -5.837 1.00 97.50 90 LYS A N 1
ATOM 698 C CA . LYS A 1 90 ? -1.666 11.720 -6.794 1.00 97.50 90 LYS A CA 1
ATOM 699 C C . LYS A 1 90 ? -3.025 11.379 -6.198 1.00 97.50 90 LYS A C 1
ATOM 701 O O . LYS A 1 90 ? -4.023 11.445 -6.918 1.00 97.50 90 LYS A O 1
ATOM 706 N N . TYR A 1 91 ? -3.091 11.003 -4.921 1.00 97.81 91 TYR A N 1
ATOM 707 C CA . TYR A 1 91 ? -4.373 10.833 -4.241 1.00 97.81 91 TYR A CA 1
ATOM 708 C C . TYR A 1 91 ? -5.034 12.185 -3.942 1.00 97.81 91 TYR A C 1
ATOM 710 O O . TYR A 1 91 ? -6.242 12.342 -4.130 1.00 97.81 91 TYR A O 1
ATOM 718 N N . GLY A 1 92 ? -4.250 13.165 -3.484 1.00 97.12 92 GLY A N 1
ATOM 719 C CA . GLY A 1 92 ? -4.657 14.563 -3.327 1.00 97.12 92 GLY A CA 1
ATOM 720 C C . GLY A 1 92 ? -5.692 14.841 -2.229 1.00 97.12 92 GLY A C 1
ATOM 721 O O . GLY A 1 92 ? -6.182 15.963 -2.128 1.00 97.12 92 GLY A O 1
ATOM 722 N N . ARG A 1 93 ? -6.065 13.841 -1.418 1.00 96.50 93 ARG A N 1
ATOM 723 C CA . ARG A 1 93 ? -7.116 13.951 -0.382 1.00 96.50 93 ARG A CA 1
ATOM 724 C C . ARG A 1 93 ? -6.661 13.560 1.024 1.00 96.50 93 ARG A C 1
ATOM 726 O O . ARG A 1 93 ? -7.456 13.605 1.955 1.00 96.50 93 ARG A O 1
ATOM 733 N N . MET A 1 94 ? -5.400 13.171 1.185 1.00 95.25 94 MET A N 1
ATOM 734 C CA . MET A 1 94 ? -4.826 12.748 2.461 1.00 95.25 94 MET A CA 1
ATOM 735 C C . MET A 1 94 ? -3.442 13.363 2.612 1.00 95.25 94 MET A C 1
ATOM 737 O O . MET A 1 94 ? -2.661 13.334 1.668 1.00 95.25 94 MET A O 1
ATOM 741 N N . SER A 1 95 ? -3.140 13.914 3.788 1.00 95.25 95 SER A N 1
ATOM 742 C CA . SER A 1 95 ? -1.788 14.383 4.094 1.00 95.25 95 SER A CA 1
ATOM 743 C C . SER A 1 95 ? -0.856 13.210 4.394 1.00 95.25 95 SER A C 1
ATOM 745 O O . SER A 1 95 ? -1.297 12.172 4.890 1.00 95.25 95 SER A O 1
ATOM 747 N N . GLU A 1 96 ? 0.446 13.413 4.201 1.00 95.44 96 GLU A N 1
ATOM 748 C CA . GLU A 1 96 ? 1.487 12.454 4.594 1.00 95.44 96 GLU A CA 1
ATOM 749 C C . GLU A 1 96 ? 1.356 12.021 6.066 1.00 95.44 96 GLU A C 1
ATOM 751 O O . GLU A 1 96 ? 1.362 10.834 6.385 1.00 95.44 96 GLU A O 1
ATOM 756 N N . SER A 1 97 ? 1.158 12.979 6.978 1.00 95.88 97 SER A N 1
ATOM 757 C CA . SER A 1 97 ? 0.998 12.711 8.415 1.00 95.88 97 SER A CA 1
ATOM 758 C C . SER A 1 97 ? -0.213 11.826 8.728 1.00 95.88 97 SER A C 1
ATOM 760 O O . SER A 1 97 ? -0.136 10.927 9.570 1.00 95.88 97 SER A O 1
ATOM 762 N N . THR A 1 98 ? -1.325 12.059 8.028 1.00 96.06 98 THR A N 1
ATOM 763 C CA . THR A 1 98 ? -2.548 11.263 8.159 1.00 96.06 98 THR A CA 1
ATOM 764 C C . THR A 1 98 ? -2.323 9.859 7.609 1.00 96.06 98 THR A C 1
ATOM 766 O O . THR A 1 98 ? -2.645 8.886 8.288 1.00 96.06 98 THR A O 1
ATOM 769 N N . ALA A 1 99 ? -1.698 9.745 6.432 1.00 96.81 99 ALA A N 1
ATOM 770 C CA . ALA A 1 99 ? -1.362 8.464 5.819 1.00 96.81 99 ALA A CA 1
ATOM 771 C C . ALA A 1 99 ? -0.494 7.608 6.746 1.00 96.81 99 ALA A C 1
ATOM 773 O O . ALA A 1 99 ? -0.857 6.473 7.052 1.00 96.81 99 ALA A O 1
ATOM 774 N N . LYS A 1 100 ? 0.599 8.174 7.275 1.00 96.81 100 LYS A N 1
ATOM 775 C CA . LYS A 1 100 ? 1.492 7.486 8.220 1.00 96.81 100 LYS A CA 1
ATOM 776 C C . LYS A 1 100 ? 0.766 7.040 9.486 1.00 96.81 100 LYS A C 1
ATOM 778 O O . LYS A 1 100 ? 1.007 5.937 9.968 1.00 96.81 100 LYS A O 1
ATOM 783 N N . THR A 1 101 ? -0.147 7.863 10.002 1.00 96.88 101 THR A N 1
ATOM 784 C CA . THR A 1 101 ? -0.930 7.533 11.202 1.00 96.88 101 THR A CA 1
ATOM 785 C C . THR A 1 101 ? -1.878 6.362 10.947 1.00 96.88 101 THR A C 1
ATOM 787 O O . THR A 1 101 ? -1.857 5.395 11.705 1.00 96.88 101 THR A O 1
ATOM 790 N N . ILE A 1 102 ? -2.669 6.406 9.868 1.00 96.31 102 ILE A N 1
ATOM 791 C CA . ILE A 1 102 ? -3.605 5.326 9.515 1.00 96.31 102 ILE A CA 1
ATOM 792 C C . ILE A 1 102 ? -2.840 4.027 9.235 1.00 96.31 102 ILE A C 1
ATOM 794 O O . ILE A 1 102 ? -3.202 2.969 9.745 1.00 96.31 102 ILE A O 1
ATOM 798 N N . ILE A 1 103 ? -1.753 4.098 8.464 1.00 97.12 103 ILE A N 1
ATOM 799 C CA . ILE A 1 103 ? -0.912 2.935 8.156 1.00 97.12 103 ILE A CA 1
ATOM 800 C C . ILE A 1 103 ? -0.308 2.344 9.434 1.00 97.12 103 ILE A C 1
ATOM 802 O O . ILE A 1 103 ? -0.379 1.133 9.634 1.00 97.12 103 ILE A O 1
ATOM 806 N N . GLY A 1 104 ? 0.230 3.183 10.323 1.00 96.94 104 GLY A N 1
ATOM 807 C CA . GLY A 1 104 ? 0.763 2.747 11.613 1.00 96.94 104 GLY A CA 1
ATOM 808 C C . GLY A 1 104 ? -0.293 2.058 12.480 1.00 96.94 104 GLY A C 1
ATOM 809 O O . GLY A 1 104 ? -0.022 1.006 13.057 1.00 96.94 104 GLY A O 1
ATOM 810 N N . GLN A 1 105 ? -1.518 2.592 12.512 1.00 96.00 105 GLN A N 1
ATOM 811 C CA . GLN A 1 105 ? -2.648 1.961 13.198 1.00 96.00 105 GLN A CA 1
ATOM 812 C C . GLN A 1 105 ? -2.975 0.589 12.600 1.00 96.00 105 GLN A C 1
ATOM 814 O O . GLN A 1 105 ? -3.030 -0.386 13.345 1.00 96.00 105 GLN A O 1
ATOM 819 N N . ILE A 1 106 ? -3.117 0.477 11.275 1.00 95.75 106 ILE A N 1
ATOM 820 C CA . ILE A 1 106 ? -3.378 -0.808 10.603 1.00 95.75 106 ILE A CA 1
ATOM 821 C C . ILE A 1 106 ? -2.284 -1.829 10.937 1.00 95.75 106 ILE A C 1
ATOM 823 O O . ILE A 1 106 ? -2.597 -2.952 11.321 1.00 95.75 106 ILE A O 1
ATOM 827 N N . LEU A 1 107 ? -1.010 -1.440 10.837 1.00 95.69 107 LEU A N 1
ATOM 828 C CA . LEU A 1 107 ? 0.123 -2.321 11.131 1.00 95.69 107 LEU A CA 1
ATOM 829 C C . LEU A 1 107 ? 0.163 -2.759 12.602 1.00 95.69 107 LEU A C 1
ATOM 831 O O . LEU A 1 107 ? 0.557 -3.886 12.879 1.00 95.69 107 LEU A O 1
ATOM 835 N N . SER A 1 108 ? -0.268 -1.909 13.539 1.00 96.19 108 SER A N 1
ATOM 836 C CA . SER A 1 108 ? -0.323 -2.253 14.968 1.00 96.19 108 SER A CA 1
ATOM 837 C C . SER A 1 108 ? -1.411 -3.276 15.325 1.00 96.19 108 SER A C 1
ATOM 839 O O . SER A 1 108 ? -1.346 -3.897 16.383 1.00 96.19 108 SER A O 1
ATOM 841 N N . LEU A 1 109 ? -2.404 -3.454 14.448 1.00 93.31 109 LEU A N 1
ATOM 842 C CA . LEU A 1 109 ? -3.533 -4.369 14.637 1.00 93.31 109 LEU A CA 1
ATOM 843 C C . LEU A 1 109 ? -3.301 -5.759 14.006 1.00 93.31 109 LEU A C 1
ATOM 845 O O . LEU A 1 109 ? -4.212 -6.589 14.038 1.00 93.31 109 LEU A O 1
ATOM 849 N N . ILE A 1 110 ? -2.124 -6.002 13.408 1.00 89.31 110 ILE A N 1
ATOM 850 C CA . ILE A 1 110 ? -1.791 -7.193 12.600 1.00 89.31 110 ILE A CA 1
ATOM 851 C C . ILE A 1 110 ? -0.597 -7.980 13.149 1.00 89.31 110 ILE A C 1
ATOM 853 O O . ILE A 1 110 ? -0.777 -9.195 13.396 1.00 89.31 110 ILE A O 1
#

Foldseek 3Di:
DDDDFLQVVLQVLLVLLVVLCVCLVVVVDPCNPVSVLVNLVSLLVNCLSCDPVNCNVRHDLVSNCVVCVVPVSSLVSLQVSLVDPSNCVVNVPDDSVRSNVSSVVSSVSD

Sequence (110 aa):
MAVPNRATLIVLKLKAIWDRNNRISQRKSYGIEWESGKLAKDYADILALIDLNNGGNDVEISVLGKFMNTYPFLKESLASVGESDDGIEKYGRMSESTAKTIIGQILSLI

Radius of gyration: 13.49 Å; chains: 1; bounding box: 34×30×35 Å

pLDDT: mean 94.96, std 5.34, range [49.44, 98.5]